Protein AF-A0A401GML5-F1 (afdb_monomer)

Radius of gyration: 20.88 Å; Cα contacts (8 Å, |Δi|>4): 111; chains: 1; bounding box: 59×37×50 Å

Sequence (170 aa):
MDYIFFSALANIAPKDVVVSYDIACQWHRNLWKQYHIYEDCPFKKDDQDFVFLIPKFYINAHQDSYQMSFSFHNTPHIGETDGEGVERPWSDSNLYSSSTKEMGPGLQCNFLDDAFADYNWQKICGMPALFLARIKAALPECNEQVFTFAELNNVITPEDYGEWTTTIEA

Nearest PDB structures (foldseek):
  4ijq-assembly1_A  TM=3.624E-01  e=8.465E+00  Homo sapiens

InterPro domains:
  IPR040521 Kyakuja-Dileera-Zisupton transposase [PF18758] (1-120)

Organism: NCBI:txid139825

Mean predicted aligned error: 5.53 Å

Foldseek 3Di:
DLLVVLVVPLPPDDQEEEAEDLVQVPCVVCSVVVCVVPPPRSHDDDNHDYQYAYFQVRLVVDDPVNVQRRDLVLAPPRDDDRSCVVVVCVVVVVVCVVVLPPPDPVRSVVVVVVVVVVVVVVCVVCVVVVVVVVVVVVVVVVVVVVVVVVVVVVPDDPVVVVVVCVVSVD

Secondary structure (DSSP, 8-state):
-HHHHHHHHSS---SEEEEE-TTHHHHHHHHHHHHTT-TT-SS---S-EEEEE--TTTGGGS-HHHHHHT-STTSTT--S--SGGGTTTHHHHHHHHHHHTTS-HHHHHHHHHHHHHHHHHHHHHHHHHHHHHHHHHHHHHHHHHHHHHHHHHHHS-HHHHHHHHHHHH-

pLDDT: mean 91.71, std 4.62, range [64.75, 97.94]

Solvent-accessible surface area (backbone atoms only — not comparable to full-atom values): 10000 Å² total; per-residue (Å²): 106,66,68,61,53,30,52,65,38,38,84,71,63,62,52,76,41,80,45,73,34,79,58,28,90,64,50,60,80,46,45,68,65,51,52,72,69,41,87,80,49,63,34,80,90,71,87,57,46,77,46,60,25,28,24,63,86,50,30,80,79,47,58,73,75,49,42,59,72,21,28,55,88,58,38,82,95,55,74,99,68,51,70,53,76,84,56,64,55,46,76,61,54,58,61,49,56,71,75,41,68,85,44,55,73,70,57,34,50,54,52,51,53,52,52,53,50,51,52,52,49,52,49,60,73,43,41,64,62,50,51,56,53,48,53,68,52,48,56,60,50,48,53,53,51,54,51,51,51,52,57,51,58,72,72,52,51,75,66,59,52,52,53,51,53,50,69,58,73,108

Structure (mmCIF, N/CA/C/O backbone):
data_AF-A0A401GML5-F1
#
_entry.id   AF-A0A401GML5-F1
#
loop_
_atom_site.group_PDB
_atom_site.id
_atom_site.type_symbol
_atom_site.label_atom_id
_atom_site.label_alt_id
_atom_site.label_comp_id
_atom_site.label_asym_id
_atom_site.label_entity_id
_atom_site.label_seq_id
_atom_site.pdbx_PDB_ins_code
_atom_site.Cartn_x
_atom_site.Cartn_y
_atom_site.Cartn_z
_atom_site.occupancy
_atom_site.B_iso_or_equiv
_atom_site.auth_seq_id
_atom_site.auth_comp_id
_atom_site.auth_asym_id
_atom_site.auth_atom_id
_atom_site.pdbx_PDB_model_num
ATOM 1 N N . MET A 1 1 ? 2.051 0.670 -15.794 1.00 87.31 1 MET A N 1
ATOM 2 C CA . MET A 1 1 ? 1.621 0.030 -14.534 1.00 87.31 1 MET A CA 1
ATOM 3 C C . MET A 1 1 ? 1.371 -1.453 -14.728 1.00 87.31 1 MET A C 1
ATOM 5 O O . MET A 1 1 ? 2.003 -2.235 -14.039 1.00 87.31 1 MET A O 1
ATOM 9 N N . ASP A 1 2 ? 0.554 -1.841 -15.705 1.00 92.00 2 ASP A N 1
ATOM 10 C CA . ASP A 1 2 ? 0.092 -3.219 -15.944 1.00 92.00 2 ASP A CA 1
ATOM 11 C C . ASP A 1 2 ? 1.245 -4.223 -16.034 1.00 92.00 2 ASP A C 1
ATOM 13 O O . ASP A 1 2 ? 1.277 -5.194 -15.290 1.00 92.00 2 ASP A O 1
ATOM 17 N N . TYR A 1 3 ? 2.252 -3.939 -16.867 1.00 90.19 3 TYR A N 1
ATOM 18 C CA . TYR A 1 3 ? 3.429 -4.800 -16.991 1.00 90.19 3 TYR A CA 1
ATOM 19 C C . TYR A 1 3 ? 4.184 -4.985 -15.667 1.00 90.19 3 TYR A C 1
ATOM 21 O O . TYR A 1 3 ? 4.578 -6.099 -15.341 1.00 90.19 3 TYR A O 1
ATOM 29 N N . ILE A 1 4 ? 4.372 -3.913 -14.886 1.00 90.56 4 ILE A N 1
ATOM 30 C CA . ILE A 1 4 ? 5.063 -3.975 -13.586 1.00 90.56 4 ILE A CA 1
ATOM 31 C C . ILE A 1 4 ? 4.226 -4.789 -12.595 1.00 90.56 4 ILE A C 1
ATOM 33 O O . ILE A 1 4 ? 4.761 -5.647 -11.901 1.00 90.56 4 ILE A O 1
ATOM 37 N N . PHE A 1 5 ? 2.912 -4.564 -12.577 1.00 92.19 5 PHE A N 1
ATOM 38 C CA . PHE A 1 5 ? 1.967 -5.305 -11.749 1.00 92.19 5 PHE A CA 1
ATOM 39 C C . PHE A 1 5 ? 1.983 -6.808 -12.064 1.00 92.19 5 PHE A C 1
ATOM 41 O O . PHE A 1 5 ? 2.177 -7.625 -11.167 1.00 92.19 5 PHE A O 1
ATOM 48 N N . PHE A 1 6 ? 1.874 -7.184 -13.339 1.00 92.81 6 PHE A N 1
ATOM 49 C CA . PHE A 1 6 ? 1.970 -8.583 -13.756 1.00 92.81 6 PHE A CA 1
ATOM 50 C C . PHE A 1 6 ? 3.361 -9.168 -13.490 1.00 92.81 6 PHE A C 1
ATOM 52 O O . PHE A 1 6 ? 3.473 -10.305 -13.048 1.00 92.81 6 PHE A O 1
ATOM 59 N N . SER A 1 7 ? 4.430 -8.394 -13.681 1.00 91.56 7 SER A N 1
ATOM 60 C CA . SER A 1 7 ? 5.790 -8.845 -13.352 1.00 91.56 7 SER A CA 1
ATOM 61 C C . SER A 1 7 ? 5.944 -9.154 -11.860 1.00 91.56 7 SER A C 1
ATOM 63 O O . SER A 1 7 ? 6.587 -10.138 -11.506 1.00 91.56 7 SER A O 1
ATOM 65 N N . ALA A 1 8 ? 5.322 -8.360 -10.983 1.00 90.62 8 ALA A N 1
ATOM 66 C CA . ALA A 1 8 ? 5.338 -8.601 -9.541 1.00 90.62 8 ALA A CA 1
ATOM 67 C C . ALA A 1 8 ? 4.587 -9.888 -9.152 1.00 90.62 8 ALA A C 1
ATOM 69 O O . ALA A 1 8 ? 5.027 -10.608 -8.258 1.00 90.62 8 ALA A O 1
ATOM 70 N N . LEU A 1 9 ? 3.495 -10.208 -9.852 1.00 91.69 9 LEU A N 1
ATOM 71 C CA . LEU A 1 9 ? 2.696 -11.417 -9.616 1.00 91.69 9 LEU A CA 1
ATOM 72 C C . LEU A 1 9 ? 3.260 -12.680 -10.281 1.00 91.69 9 LEU A C 1
ATOM 74 O O . LEU A 1 9 ? 2.822 -13.782 -9.965 1.00 91.69 9 LEU A O 1
ATOM 78 N N . ALA A 1 10 ? 4.221 -12.544 -11.195 1.00 90.06 10 ALA A N 1
ATOM 79 C CA . ALA A 1 10 ? 4.718 -13.644 -12.020 1.00 90.06 10 ALA A CA 1
ATOM 80 C C . ALA A 1 10 ? 5.376 -14.783 -11.226 1.00 90.06 10 ALA A C 1
ATOM 82 O O . ALA A 1 10 ? 5.302 -15.937 -11.636 1.00 90.06 10 ALA A O 1
ATOM 83 N N . ASN A 1 11 ? 6.031 -14.467 -10.105 1.00 80.38 11 ASN A N 1
ATOM 84 C CA . ASN A 1 11 ? 6.776 -15.464 -9.335 1.00 80.38 11 ASN A CA 1
ATOM 85 C C . ASN A 1 11 ? 5.887 -16.210 -8.334 1.00 80.38 11 ASN A C 1
ATOM 87 O O . ASN A 1 11 ? 5.884 -17.437 -8.306 1.00 80.38 11 ASN A O 1
ATOM 91 N N . ILE A 1 12 ? 5.167 -15.475 -7.482 1.00 79.69 12 ILE A N 1
ATOM 92 C CA . ILE A 1 12 ? 4.283 -16.033 -6.454 1.00 79.69 12 ILE A CA 1
ATOM 93 C C . ILE A 1 12 ? 3.080 -15.101 -6.328 1.00 79.69 12 ILE A C 1
ATOM 95 O O . ILE A 1 12 ? 3.182 -14.034 -5.724 1.00 79.69 12 ILE A O 1
ATOM 99 N N . ALA A 1 13 ? 1.944 -15.516 -6.884 1.00 85.00 13 ALA A N 1
ATOM 100 C CA . ALA A 1 13 ? 0.664 -14.865 -6.650 1.00 85.00 13 ALA A CA 1
ATOM 101 C C . ALA A 1 13 ? -0.147 -15.707 -5.650 1.00 85.00 13 ALA A C 1
ATOM 103 O O . ALA A 1 13 ? -0.459 -16.863 -5.957 1.00 85.00 13 ALA A O 1
ATOM 104 N N . PRO A 1 14 ? -0.469 -15.180 -4.454 1.00 89.75 14 PRO A N 1
ATOM 105 C CA . PRO A 1 14 ? -1.402 -15.846 -3.552 1.00 89.75 14 PRO A CA 1
ATOM 106 C C . PRO A 1 14 ? -2.794 -15.928 -4.193 1.00 89.75 14 PRO A C 1
ATOM 108 O O . PRO A 1 14 ? -3.071 -15.240 -5.174 1.00 89.75 14 PRO A O 1
ATOM 111 N N . LYS A 1 15 ? -3.666 -16.776 -3.632 1.00 91.81 15 LYS A N 1
ATOM 112 C CA . LYS A 1 15 ? -5.056 -16.888 -4.088 1.00 91.81 15 LYS A CA 1
ATOM 113 C C . LYS A 1 15 ? -5.782 -15.546 -3.970 1.00 91.81 15 LYS A C 1
ATOM 115 O O . LYS A 1 15 ? -6.297 -15.061 -4.965 1.00 91.81 15 LYS A O 1
ATOM 120 N N . ASP A 1 16 ? -5.734 -14.924 -2.798 1.00 92.56 16 ASP A N 1
ATOM 121 C CA . ASP A 1 16 ? -6.349 -13.619 -2.563 1.00 92.56 16 ASP A CA 1
ATOM 122 C C . ASP A 1 16 ? -5.321 -12.502 -2.778 1.00 92.56 16 ASP A C 1
ATOM 124 O O . ASP A 1 16 ? -4.293 -12.437 -2.094 1.00 92.56 16 ASP A O 1
ATOM 128 N N . VAL A 1 17 ? -5.588 -11.613 -3.735 1.00 93.44 17 VAL A N 1
ATOM 129 C CA . VAL A 1 17 ? -4.706 -10.501 -4.103 1.00 93.44 17 VAL A CA 1
ATOM 130 C C . VAL A 1 17 ? -5.436 -9.178 -3.923 1.00 93.44 17 VAL A C 1
ATOM 132 O O . VAL A 1 17 ? -6.349 -8.832 -4.671 1.00 93.44 17 VAL A O 1
ATOM 135 N N . VAL A 1 18 ? -4.974 -8.386 -2.960 1.00 94.31 18 VAL A N 1
ATOM 136 C CA . VAL A 1 18 ? -5.468 -7.025 -2.736 1.00 94.31 18 VAL A CA 1
ATOM 137 C C . VAL A 1 18 ? -4.542 -6.042 -3.432 1.00 94.31 18 VAL A C 1
ATOM 139 O O . VAL A 1 18 ? -3.332 -6.033 -3.200 1.00 94.31 18 VAL A O 1
ATOM 142 N N . VAL A 1 19 ? -5.112 -5.198 -4.283 1.00 94.50 19 VAL A N 1
ATOM 143 C CA . VAL A 1 19 ? -4.383 -4.216 -5.080 1.00 94.50 19 VAL A CA 1
ATOM 144 C C . VAL A 1 19 ? -4.846 -2.823 -4.696 1.00 94.50 19 VAL A C 1
ATOM 146 O O . VAL A 1 19 ? -5.986 -2.447 -4.958 1.00 94.50 19 VAL A O 1
ATOM 149 N N . SER A 1 20 ? -3.949 -2.035 -4.113 1.00 94.56 20 SER A N 1
ATOM 150 C CA . SER A 1 20 ? -4.190 -0.623 -3.832 1.00 94.56 20 SER A CA 1
ATOM 151 C C . SER A 1 20 ? -3.579 0.253 -4.917 1.00 94.56 20 SER A C 1
ATOM 153 O O . SER A 1 20 ? -2.376 0.156 -5.173 1.00 94.56 20 SER A O 1
ATOM 155 N N . TYR A 1 21 ? -4.380 1.113 -5.540 1.00 95.38 21 TYR A N 1
ATOM 156 C CA . TYR A 1 21 ? -3.888 2.087 -6.512 1.00 95.38 21 TYR A CA 1
ATOM 157 C C . TYR A 1 21 ? -4.817 3.300 -6.574 1.00 95.38 21 TYR A C 1
ATOM 159 O O . TYR A 1 21 ? -6.035 3.130 -6.553 1.00 95.38 21 TYR A O 1
ATOM 167 N N . ASP A 1 22 ? -4.272 4.508 -6.702 1.00 95.06 22 ASP A N 1
ATOM 168 C CA . ASP A 1 22 ? -5.052 5.754 -6.624 1.00 95.06 22 ASP A CA 1
ATOM 169 C C . ASP A 1 22 ? -6.189 5.764 -7.636 1.00 95.06 22 ASP A C 1
ATOM 171 O O . ASP A 1 22 ? -7.330 6.064 -7.323 1.00 95.06 22 ASP A O 1
ATOM 175 N N . ILE A 1 23 ? -5.905 5.325 -8.861 1.00 94.62 23 ILE A N 1
ATOM 176 C CA . ILE A 1 23 ? -6.902 5.239 -9.929 1.00 94.62 23 ILE A CA 1
ATOM 177 C C . ILE A 1 23 ? -7.433 3.820 -10.123 1.00 94.62 23 ILE A C 1
ATOM 179 O O . ILE A 1 23 ? -7.900 3.491 -11.219 1.00 94.62 23 ILE A O 1
ATOM 183 N N . ALA A 1 24 ? -7.401 2.977 -9.082 1.00 95.75 24 ALA A N 1
ATOM 184 C CA . ALA A 1 24 ? -7.878 1.597 -9.140 1.00 95.75 24 ALA A CA 1
ATOM 185 C C . ALA A 1 24 ? -9.266 1.512 -9.783 1.00 95.75 24 ALA A C 1
ATOM 187 O O . ALA A 1 24 ? -9.446 0.707 -10.694 1.00 95.75 24 ALA A O 1
ATOM 188 N N . CYS A 1 25 ? -10.204 2.402 -9.431 1.00 94.88 25 CYS A N 1
ATOM 189 C CA . CYS A 1 25 ? -11.578 2.418 -9.956 1.00 94.88 25 CYS A CA 1
ATOM 190 C C . CYS A 1 25 ? -11.687 2.593 -11.487 1.00 94.88 25 CYS A C 1
ATOM 192 O O . CYS A 1 25 ? -12.684 2.174 -12.085 1.00 94.88 25 CYS A O 1
ATOM 194 N N . GLN A 1 26 ? -10.678 3.195 -12.126 1.00 94.50 26 GLN A N 1
ATOM 195 C CA . GLN A 1 26 ? -10.587 3.355 -13.582 1.00 94.50 26 GLN A CA 1
ATOM 196 C C . GLN A 1 26 ? -9.724 2.255 -14.200 1.00 94.50 26 GLN A C 1
ATOM 198 O O . GLN A 1 26 ? -10.094 1.655 -15.209 1.00 94.50 26 GLN A O 1
ATOM 203 N N . TRP A 1 27 ? -8.581 1.988 -13.572 1.00 95.88 27 TRP A N 1
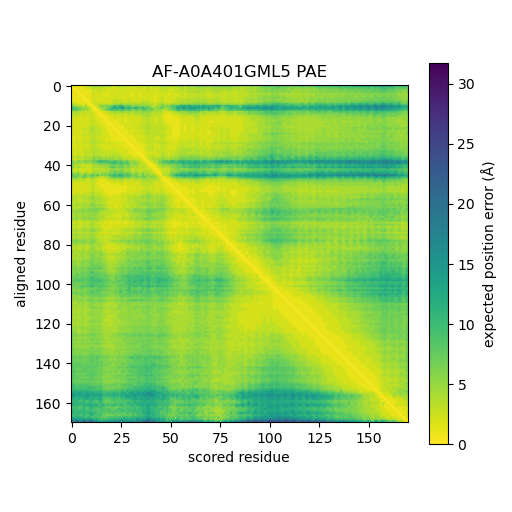ATOM 204 C CA . TRP A 1 27 ? -7.545 1.098 -14.070 1.00 95.88 27 TRP A CA 1
ATOM 205 C C . TRP A 1 27 ? -8.004 -0.365 -14.142 1.00 95.88 27 TRP A C 1
ATOM 207 O O . TRP A 1 27 ? -7.897 -0.987 -15.203 1.00 95.88 27 TRP A O 1
ATOM 217 N N . HIS A 1 28 ? -8.615 -0.894 -13.072 1.00 95.25 28 HIS A N 1
ATOM 218 C CA . HIS A 1 28 ? -9.013 -2.310 -1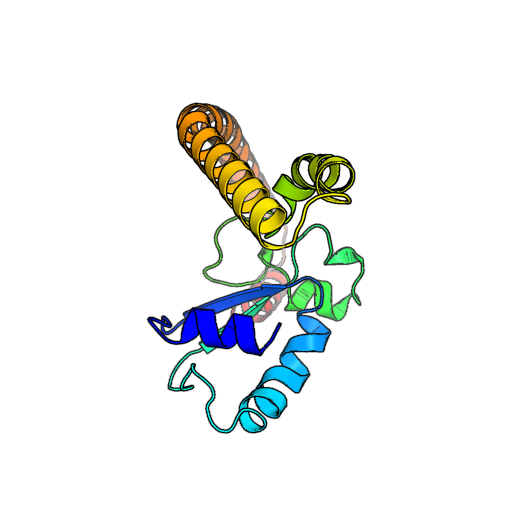3.007 1.00 95.25 28 HIS A CA 1
ATOM 219 C C . HIS A 1 28 ? -10.009 -2.705 -14.114 1.00 95.25 28 HIS A C 1
ATOM 221 O O . HIS A 1 28 ? -9.993 -3.839 -14.590 1.00 95.25 28 HIS A O 1
ATOM 227 N N . ARG A 1 29 ? -10.837 -1.758 -14.586 1.00 94.69 29 ARG A N 1
ATOM 228 C CA . ARG A 1 29 ? -11.864 -1.991 -15.620 1.00 94.69 29 ARG A CA 1
ATOM 229 C C . ARG A 1 29 ? -11.285 -2.473 -16.944 1.00 94.69 29 ARG A C 1
ATOM 231 O O . ARG A 1 29 ? -11.955 -3.182 -17.693 1.00 94.69 29 ARG A O 1
ATOM 238 N N . ASN A 1 30 ? -10.066 -2.042 -17.259 1.00 93.88 30 ASN A N 1
ATOM 239 C CA . ASN A 1 30 ? -9.387 -2.393 -18.502 1.00 93.88 30 ASN A CA 1
ATOM 240 C C . ASN A 1 30 ? -8.194 -3.328 -18.283 1.00 93.88 30 ASN A C 1
ATOM 242 O O . ASN A 1 30 ? -7.662 -3.829 -19.270 1.00 93.88 30 ASN A O 1
ATOM 246 N N . LEU A 1 31 ? -7.817 -3.619 -17.035 1.00 93.94 31 LEU A N 1
ATOM 247 C CA . LEU A 1 31 ? -6.652 -4.439 -16.699 1.00 93.94 31 LEU A CA 1
ATOM 248 C C . LEU A 1 31 ? -6.641 -5.785 -17.431 1.00 93.94 31 LEU A C 1
ATOM 250 O O . LEU A 1 31 ? -5.637 -6.160 -18.025 1.00 93.94 31 LEU A O 1
ATOM 254 N N . TRP A 1 32 ? -7.771 -6.493 -17.456 1.00 91.88 32 TRP A N 1
ATOM 255 C CA . TRP A 1 32 ? -7.854 -7.803 -18.111 1.00 91.88 32 TRP A CA 1
ATOM 256 C C . TRP A 1 32 ? -7.885 -7.717 -19.637 1.00 91.88 32 TRP A C 1
ATOM 258 O O . TRP A 1 32 ? -7.403 -8.617 -20.314 1.00 91.88 32 TRP A O 1
ATOM 268 N N . LYS A 1 33 ? -8.372 -6.609 -20.204 1.00 92.06 33 LYS A N 1
ATOM 269 C CA . LYS A 1 33 ? -8.223 -6.365 -21.647 1.00 92.06 33 LYS A CA 1
ATOM 270 C C . LYS A 1 33 ? -6.751 -6.150 -21.998 1.00 92.06 33 LYS A C 1
ATOM 272 O O . LYS A 1 33 ? -6.285 -6.688 -22.994 1.00 92.06 33 LYS A O 1
ATOM 277 N N . GLN A 1 34 ? -6.032 -5.408 -21.157 1.00 90.44 34 GLN A N 1
ATOM 278 C CA . GLN A 1 34 ? -4.598 -5.164 -21.312 1.00 90.44 34 GLN A CA 1
ATOM 279 C C . GLN A 1 34 ? -3.769 -6.429 -21.088 1.00 90.44 34 GLN A C 1
ATOM 281 O O . GLN A 1 34 ? -2.823 -6.673 -21.827 1.00 90.44 34 GLN A O 1
ATOM 286 N N . TYR A 1 35 ? -4.168 -7.288 -20.147 1.00 90.38 35 TYR A N 1
ATOM 287 C CA . TYR A 1 35 ? -3.554 -8.600 -19.930 1.00 90.38 35 TYR A CA 1
ATOM 288 C C . TYR A 1 35 ? -3.445 -9.411 -21.231 1.00 90.38 35 TYR A C 1
ATOM 290 O O . TYR A 1 35 ? -2.402 -9.995 -21.500 1.00 90.38 35 TYR A O 1
ATOM 298 N N . HIS A 1 36 ? -4.482 -9.387 -22.075 1.00 89.44 36 HIS A N 1
ATOM 299 C CA . HIS A 1 36 ? -4.496 -10.107 -23.352 1.00 89.44 36 HIS A CA 1
ATOM 300 C C . HIS A 1 36 ? -3.678 -9.448 -24.473 1.00 89.44 36 HIS A C 1
ATOM 302 O O . HIS A 1 36 ? -3.441 -10.089 -25.493 1.00 89.44 36 HIS A O 1
ATOM 308 N N . ILE A 1 37 ? -3.253 -8.192 -24.311 1.00 90.56 37 ILE A N 1
ATOM 309 C CA . ILE A 1 37 ? -2.365 -7.514 -25.268 1.00 90.56 37 ILE A CA 1
ATOM 310 C C . ILE A 1 37 ? -0.914 -7.980 -25.082 1.00 90.56 37 ILE A C 1
ATOM 312 O O . ILE A 1 37 ? -0.137 -7.990 -26.035 1.00 90.56 37 ILE A O 1
ATOM 316 N N . TYR A 1 38 ? -0.544 -8.399 -23.872 1.00 87.12 38 TYR A N 1
ATOM 317 C CA . TYR A 1 38 ? 0.782 -8.934 -23.585 1.00 87.12 38 TYR A CA 1
ATOM 318 C C . TYR A 1 38 ? 0.867 -10.406 -24.011 1.00 87.12 38 TYR A C 1
ATOM 320 O O . TYR A 1 38 ? 0.530 -11.297 -23.232 1.00 87.12 38 TYR A O 1
ATOM 328 N N . GLU A 1 39 ? 1.341 -10.659 -25.237 1.00 80.06 39 GLU A N 1
ATOM 329 C CA . GLU A 1 39 ? 1.550 -12.018 -25.777 1.00 80.06 39 GLU A CA 1
ATOM 330 C C . GLU A 1 39 ? 2.366 -12.896 -24.807 1.00 80.06 39 GLU A C 1
ATOM 332 O O . GLU A 1 39 ? 1.955 -14.007 -24.472 1.00 80.06 39 GLU A O 1
ATOM 337 N N . ASP A 1 40 ? 3.439 -12.331 -24.244 1.00 84.81 40 ASP A N 1
ATOM 338 C CA . ASP A 1 40 ? 4.287 -12.950 -23.221 1.00 84.81 40 ASP A CA 1
ATOM 339 C C . ASP A 1 40 ? 4.068 -12.320 -21.837 1.00 84.81 40 ASP A C 1
ATOM 341 O O . ASP A 1 40 ? 5.011 -11.906 -21.158 1.00 84.81 40 ASP A O 1
ATOM 345 N N . CYS A 1 41 ? 2.808 -12.216 -21.397 1.00 84.75 41 CYS A N 1
ATOM 346 C CA . CYS A 1 41 ? 2.521 -11.743 -20.042 1.00 84.75 41 CYS A CA 1
ATOM 347 C C . CYS A 1 41 ? 3.245 -12.631 -19.004 1.00 84.75 41 CYS A C 1
ATOM 349 O O . CYS A 1 41 ? 3.051 -13.860 -19.027 1.00 84.75 41 CYS A O 1
ATOM 351 N N . PRO A 1 42 ? 4.062 -12.039 -18.105 1.00 83.56 42 PRO A N 1
ATOM 352 C CA . PRO A 1 42 ? 4.854 -12.794 -17.137 1.00 83.56 42 PRO A CA 1
ATOM 353 C C . PRO A 1 42 ? 3.974 -13.426 -16.051 1.00 83.56 42 PRO A C 1
ATOM 355 O O . PRO A 1 42 ? 4.293 -14.497 -15.545 1.00 83.56 42 PRO A O 1
ATOM 358 N N . PHE A 1 43 ? 2.832 -12.811 -15.738 1.00 90.19 43 PHE A N 1
ATOM 359 C CA . PHE A 1 43 ? 1.805 -13.404 -14.890 1.00 90.19 43 PHE A CA 1
ATOM 360 C C . PHE A 1 43 ? 0.905 -14.325 -15.712 1.00 90.19 43 PHE A C 1
ATOM 362 O O . PHE A 1 43 ? 0.422 -13.935 -16.776 1.00 90.19 43 PHE A O 1
ATOM 369 N N . LYS A 1 44 ? 0.638 -15.526 -15.199 1.00 87.38 44 LYS A N 1
ATOM 370 C CA . LYS A 1 44 ? -0.417 -16.403 -15.710 1.00 87.38 44 LYS A CA 1
ATOM 371 C C . LYS A 1 44 ? -1.585 -16.347 -14.738 1.00 87.38 44 LYS A C 1
ATOM 373 O O . LYS A 1 44 ? -1.453 -16.752 -13.589 1.00 87.38 44 LYS A O 1
ATOM 378 N N . LYS A 1 45 ? -2.700 -15.774 -15.194 1.00 81.31 45 LYS A N 1
ATOM 379 C CA . LYS A 1 45 ? -3.931 -15.736 -14.408 1.00 81.31 45 LYS A CA 1
ATOM 380 C C . LYS A 1 45 ? -4.488 -17.153 -14.280 1.00 81.31 45 LYS A C 1
ATOM 382 O O . LYS A 1 45 ? -4.902 -17.724 -15.288 1.00 81.31 45 LYS A O 1
ATOM 387 N N . ASP A 1 46 ? -4.564 -17.630 -13.046 1.00 82.44 46 ASP A N 1
ATOM 388 C CA . ASP A 1 46 ? -5.216 -18.879 -12.667 1.00 82.44 46 ASP A CA 1
ATOM 389 C C . ASP A 1 46 ? -6.443 -18.558 -11.784 1.00 82.44 46 ASP A C 1
ATOM 391 O O . ASP A 1 46 ? -7.264 -17.707 -12.136 1.00 82.44 46 ASP A O 1
ATOM 395 N N . ASP A 1 47 ? -6.554 -19.212 -10.625 1.00 85.19 47 ASP A N 1
ATOM 396 C CA . ASP A 1 47 ? -7.642 -19.096 -9.645 1.00 85.19 47 ASP A CA 1
ATOM 397 C C . ASP A 1 47 ? -7.386 -17.986 -8.604 1.00 85.19 47 ASP A C 1
ATOM 399 O O . ASP A 1 47 ? -7.668 -18.162 -7.422 1.00 85.19 47 ASP A O 1
ATOM 403 N N . GLN A 1 48 ? -6.765 -16.869 -9.014 1.00 92.25 48 GLN A N 1
ATOM 404 C CA . GLN A 1 48 ? -6.572 -15.722 -8.119 1.00 92.25 48 GLN A CA 1
ATOM 405 C C . GLN A 1 48 ? -7.786 -14.790 -8.112 1.00 92.25 48 GLN A C 1
ATOM 407 O O . GLN A 1 48 ? -8.232 -14.311 -9.169 1.00 92.25 48 GLN A O 1
ATOM 412 N N . ASP A 1 49 ? -8.217 -14.464 -6.899 1.00 92.06 49 ASP A N 1
ATOM 413 C CA . ASP A 1 49 ? -9.273 -13.525 -6.560 1.00 92.06 49 ASP A CA 1
ATOM 414 C C . ASP A 1 49 ? -8.659 -12.146 -6.299 1.00 92.06 49 ASP A C 1
ATOM 416 O O . ASP A 1 49 ? -7.755 -11.983 -5.480 1.00 92.06 49 ASP A O 1
ATOM 420 N N . PHE A 1 50 ? -9.120 -11.137 -7.041 1.00 94.25 50 PHE A N 1
ATOM 421 C CA . PHE A 1 50 ? -8.564 -9.787 -6.980 1.00 94.25 50 PHE A CA 1
ATOM 422 C C . PHE A 1 50 ? -9.551 -8.816 -6.351 1.00 94.25 50 PHE A C 1
ATOM 424 O O . PHE A 1 50 ? -10.666 -8.655 -6.849 1.00 94.25 50 PHE A O 1
ATOM 431 N N . VAL A 1 51 ? -9.089 -8.090 -5.337 1.00 95.50 51 VAL A N 1
ATOM 432 C CA . VAL A 1 51 ? -9.797 -6.951 -4.751 1.00 95.50 51 VAL A CA 1
ATOM 433 C C . VAL A 1 51 ? -9.015 -5.683 -5.057 1.00 95.50 51 VAL A C 1
ATOM 435 O O . VAL A 1 51 ? -7.803 -5.629 -4.864 1.00 95.50 51 VAL A O 1
ATOM 438 N N . PHE A 1 52 ? -9.700 -4.654 -5.543 1.00 96.25 52 PHE A N 1
ATOM 439 C CA . PHE A 1 52 ? -9.086 -3.379 -5.897 1.00 96.25 52 PHE A CA 1
ATOM 440 C C . PHE A 1 52 ? -9.557 -2.300 -4.933 1.00 96.25 52 PHE A C 1
ATOM 442 O O . PHE A 1 52 ? -10.757 -2.106 -4.778 1.00 96.25 52 PHE A O 1
ATOM 449 N N . LEU A 1 53 ? -8.616 -1.580 -4.330 1.00 96.88 53 LEU A N 1
ATOM 450 C CA . LEU A 1 53 ? -8.869 -0.551 -3.324 1.00 96.88 53 LEU A CA 1
ATOM 451 C C . LEU A 1 53 ? -8.167 0.754 -3.700 1.00 96.88 53 LEU A C 1
ATOM 453 O O . LEU A 1 53 ? -7.195 0.758 -4.462 1.00 96.88 53 LEU A O 1
ATOM 457 N N . ILE A 1 54 ? -8.657 1.865 -3.154 1.00 96.94 54 ILE A N 1
ATOM 458 C CA . ILE A 1 54 ? -8.072 3.197 -3.343 1.00 96.94 54 ILE A CA 1
ATOM 459 C C . ILE A 1 54 ? -7.507 3.669 -1.999 1.00 96.94 54 ILE A C 1
ATOM 461 O O . ILE A 1 54 ? -8.245 3.627 -1.009 1.00 96.94 54 ILE A O 1
ATOM 465 N N . PRO A 1 55 ? -6.228 4.095 -1.930 1.00 95.94 55 PRO A N 1
ATOM 466 C CA . PRO A 1 55 ? -5.631 4.613 -0.700 1.00 95.94 55 PRO A CA 1
ATOM 467 C C . PRO A 1 55 ? -6.472 5.720 -0.046 1.00 95.94 55 PRO A C 1
ATOM 469 O O . PRO A 1 55 ? -7.164 6.492 -0.721 1.00 95.94 55 PRO A O 1
ATOM 472 N N . LYS A 1 56 ? -6.461 5.767 1.292 1.00 93.88 56 LYS A N 1
ATOM 473 C CA . LYS A 1 56 ? -7.397 6.589 2.084 1.00 93.88 56 LYS A CA 1
ATOM 474 C C . LYS A 1 56 ? -7.248 8.088 1.810 1.00 93.88 56 LYS A C 1
ATOM 476 O O . LYS A 1 56 ? -8.226 8.818 1.965 1.00 93.88 56 LYS A O 1
ATOM 481 N N . PHE A 1 57 ? -6.067 8.563 1.416 1.00 92.69 57 PHE A N 1
ATOM 482 C CA . PHE A 1 57 ? -5.865 9.967 1.064 1.00 92.69 57 PHE A CA 1
ATOM 483 C C . PHE A 1 57 ? -6.583 10.324 -0.241 1.00 92.69 57 PHE A C 1
ATOM 485 O O . PHE A 1 57 ? -7.204 11.385 -0.340 1.00 92.69 57 PHE A O 1
ATOM 492 N N . TYR A 1 58 ? -6.555 9.418 -1.221 1.00 94.56 58 TYR A N 1
ATOM 493 C CA . TYR A 1 58 ? -7.117 9.665 -2.548 1.00 94.56 58 TYR A CA 1
ATOM 494 C C . TYR A 1 58 ? -8.601 9.364 -2.654 1.00 94.56 58 TYR A C 1
ATOM 496 O O . TYR A 1 58 ? -9.272 10.004 -3.456 1.00 94.56 58 TYR A O 1
ATOM 504 N N . ILE A 1 59 ? -9.139 8.445 -1.849 1.00 94.62 59 ILE A N 1
ATOM 505 C CA . ILE A 1 59 ? -10.499 7.920 -2.032 1.00 94.62 59 ILE A CA 1
ATOM 506 C C . ILE A 1 59 ? -11.581 9.012 -2.110 1.00 94.62 59 ILE A C 1
ATOM 508 O O . ILE A 1 59 ? -12.468 8.934 -2.957 1.00 94.62 59 ILE A O 1
ATOM 512 N N . ASN A 1 60 ? -11.451 10.089 -1.329 1.00 93.56 60 ASN A N 1
ATOM 513 C CA . ASN A 1 60 ? -12.398 11.213 -1.310 1.00 93.56 60 ASN A CA 1
ATOM 514 C C . ASN A 1 60 ? -12.382 12.071 -2.590 1.00 93.56 60 ASN A C 1
ATOM 516 O O . ASN A 1 60 ? -13.296 12.861 -2.813 1.00 93.56 60 ASN A O 1
ATOM 520 N N . ALA A 1 61 ? -11.360 11.935 -3.439 1.00 95.00 61 ALA A N 1
ATOM 521 C CA . ALA A 1 61 ? -11.312 12.567 -4.757 1.00 95.00 61 ALA A CA 1
ATOM 522 C C . ALA A 1 61 ? -12.096 11.777 -5.826 1.00 95.00 61 ALA A C 1
ATOM 524 O O . ALA A 1 61 ? -12.234 12.239 -6.962 1.00 95.00 61 ALA A O 1
ATOM 525 N N . HIS A 1 62 ? -12.610 10.590 -5.485 1.00 95.56 62 HIS A N 1
ATOM 526 C CA . HIS A 1 62 ? -13.424 9.757 -6.368 1.00 95.56 62 HIS A CA 1
ATOM 527 C C . HIS A 1 62 ? -14.920 9.956 -6.104 1.00 95.56 62 HIS A C 1
ATOM 529 O O . HIS A 1 62 ? -15.331 10.489 -5.077 1.00 95.56 62 HIS A O 1
ATOM 535 N N . GLN A 1 63 ? -15.745 9.502 -7.054 1.00 92.06 63 GLN A N 1
ATOM 536 C CA . GLN A 1 63 ? -17.206 9.525 -6.926 1.00 92.06 63 GLN A CA 1
ATOM 537 C C . GLN A 1 63 ? -17.658 8.777 -5.665 1.00 92.06 63 GLN A C 1
ATOM 539 O O . GLN A 1 63 ? -17.084 7.739 -5.333 1.00 92.06 63 GLN A O 1
ATOM 544 N N . ASP A 1 64 ? -18.730 9.252 -5.033 1.00 91.56 64 ASP A N 1
ATOM 545 C CA . ASP A 1 64 ? -19.254 8.724 -3.764 1.00 91.56 64 ASP A CA 1
ATOM 546 C C . ASP A 1 64 ? -19.484 7.203 -3.787 1.00 91.56 64 ASP A C 1
ATOM 548 O O . ASP A 1 64 ? -19.176 6.493 -2.833 1.00 91.56 64 ASP A O 1
ATOM 552 N N . SER A 1 65 ? -19.941 6.659 -4.919 1.00 89.94 65 SER A N 1
ATOM 553 C CA . SER A 1 65 ? -20.132 5.213 -5.09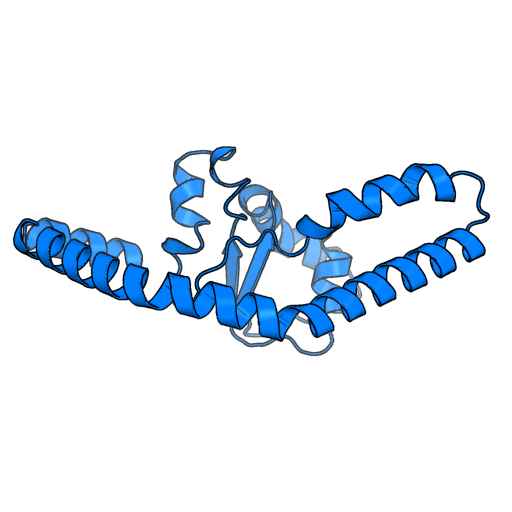2 1.00 89.94 65 SER A CA 1
ATOM 554 C C . SER A 1 65 ? -18.824 4.410 -5.021 1.00 89.94 65 SER A C 1
ATOM 556 O O . SER A 1 65 ? -18.811 3.281 -4.521 1.00 89.94 65 SER A O 1
ATOM 558 N N . TYR A 1 66 ? -17.705 4.981 -5.479 1.00 90.88 66 TYR A N 1
ATOM 559 C CA . TYR A 1 66 ? -16.386 4.353 -5.366 1.00 90.88 66 TYR A CA 1
ATOM 560 C C . TYR A 1 66 ? -15.799 4.489 -3.969 1.00 90.88 66 TYR A C 1
ATOM 562 O O . TYR A 1 66 ? -15.051 3.603 -3.566 1.00 90.88 66 TYR A O 1
ATOM 570 N N . GLN A 1 67 ? -16.160 5.534 -3.222 1.00 90.75 67 GLN A N 1
ATOM 571 C CA . GLN A 1 67 ? -15.695 5.682 -1.845 1.00 90.75 67 GLN A CA 1
ATOM 572 C C . GLN A 1 67 ? -16.136 4.507 -0.978 1.00 90.75 67 GLN A C 1
ATOM 574 O O . GLN A 1 67 ? -15.355 4.021 -0.172 1.00 90.75 67 GLN A O 1
ATOM 579 N N . MET A 1 68 ? -17.341 3.981 -1.200 1.00 88.12 68 MET A N 1
ATOM 580 C CA . MET A 1 68 ? -17.804 2.792 -0.485 1.00 88.12 68 MET A CA 1
ATOM 581 C C . MET A 1 68 ? -17.180 1.503 -1.025 1.00 88.12 68 MET A C 1
ATOM 583 O O . MET A 1 68 ? -16.722 0.680 -0.238 1.00 88.12 68 MET A O 1
ATOM 587 N N . SER A 1 69 ? -17.125 1.352 -2.353 1.00 90.38 69 SER A N 1
ATOM 588 C CA . SER A 1 69 ? -16.745 0.090 -3.013 1.00 90.38 69 SER A CA 1
ATOM 589 C C . SER A 1 69 ? -15.235 -0.189 -3.029 1.00 90.38 69 SER A C 1
ATOM 591 O O . SER A 1 69 ? -14.830 -1.331 -3.196 1.00 90.38 69 SER A O 1
ATOM 593 N N . PHE A 1 70 ? -14.397 0.846 -2.909 1.00 94.94 70 PHE A N 1
ATOM 594 C CA . PHE A 1 70 ? -12.929 0.742 -2.946 1.00 94.94 70 PHE A CA 1
ATOM 595 C C . PHE A 1 70 ? -12.289 1.057 -1.584 1.00 94.94 70 PHE A C 1
ATOM 597 O O . PHE A 1 70 ? -11.076 1.267 -1.500 1.00 94.94 70 PHE A O 1
ATOM 604 N N . SER A 1 71 ? -13.095 1.124 -0.520 1.00 93.56 71 SER A N 1
ATOM 605 C CA . SER A 1 71 ? -12.626 1.432 0.829 1.00 93.56 71 SER A CA 1
ATOM 606 C C . SER A 1 71 ? -11.990 0.220 1.492 1.00 93.56 71 SER A C 1
ATOM 608 O O . SER A 1 71 ? -12.605 -0.837 1.611 1.00 93.56 71 SER A O 1
ATOM 610 N N . PHE A 1 72 ? -10.793 0.420 2.044 1.00 93.94 72 PHE A N 1
ATOM 611 C CA . PHE A 1 72 ? -10.150 -0.547 2.934 1.00 93.94 72 PHE A CA 1
ATOM 612 C C . PHE A 1 72 ? -11.015 -0.890 4.151 1.00 93.94 72 PHE A C 1
ATOM 614 O O . PHE A 1 72 ? -10.991 -2.026 4.603 1.00 93.94 72 PHE A O 1
ATOM 621 N N . HIS A 1 73 ? -11.780 0.074 4.672 1.00 90.19 73 HIS A N 1
ATOM 622 C CA . HIS A 1 73 ? -12.568 -0.111 5.892 1.00 90.19 73 HIS A CA 1
ATOM 623 C C . HIS A 1 73 ? -13.786 -1.015 5.677 1.00 90.19 73 HIS A C 1
ATOM 625 O O . HIS A 1 73 ? -14.188 -1.734 6.583 1.00 90.19 73 HIS A O 1
ATOM 631 N N . ASN A 1 74 ? -14.345 -0.998 4.466 1.00 88.69 74 ASN A N 1
ATOM 632 C CA . ASN A 1 74 ? -15.535 -1.775 4.122 1.00 88.69 74 ASN A CA 1
ATOM 633 C C . ASN A 1 74 ? -15.186 -3.128 3.490 1.00 88.69 74 ASN A C 1
ATOM 635 O O . ASN A 1 74 ? -16.085 -3.856 3.087 1.00 88.69 74 ASN A O 1
ATOM 639 N N . THR A 1 75 ? -13.897 -3.447 3.348 1.00 91.25 75 THR A N 1
ATOM 640 C CA . THR A 1 75 ? -13.451 -4.663 2.669 1.00 91.25 75 THR A CA 1
ATOM 641 C C . THR A 1 75 ? -13.080 -5.727 3.701 1.00 91.25 75 THR A C 1
ATOM 643 O O . THR A 1 75 ? -12.156 -5.508 4.493 1.00 91.25 75 THR A O 1
ATOM 646 N N . PRO A 1 76 ? -13.745 -6.895 3.695 1.00 88.19 76 PRO A N 1
ATOM 647 C CA . PRO A 1 76 ? -13.411 -7.991 4.595 1.00 88.19 76 PRO A CA 1
ATOM 648 C C . PRO A 1 76 ? -11.952 -8.443 4.464 1.00 88.19 76 PRO A C 1
ATOM 650 O O . PRO A 1 76 ? -11.349 -8.385 3.395 1.00 88.19 76 PRO A O 1
ATOM 653 N N . HIS A 1 77 ? -11.392 -8.942 5.569 1.00 89.00 77 HIS A N 1
ATOM 654 C CA . HIS A 1 77 ? -10.038 -9.519 5.638 1.00 89.00 77 HIS A CA 1
ATOM 655 C C . HIS A 1 77 ? -8.882 -8.537 5.382 1.00 89.00 77 HIS A C 1
ATOM 657 O O . HIS A 1 77 ? -7.726 -8.951 5.273 1.00 89.00 77 HIS A O 1
ATOM 663 N N . ILE A 1 78 ? -9.167 -7.235 5.360 1.00 89.81 78 ILE A N 1
ATOM 664 C CA . ILE A 1 78 ? -8.166 -6.177 5.267 1.00 89.81 78 ILE A CA 1
ATOM 665 C C . ILE A 1 78 ? -7.777 -5.699 6.667 1.00 89.81 78 ILE A C 1
ATOM 667 O O . ILE A 1 78 ? -8.623 -5.393 7.502 1.00 89.81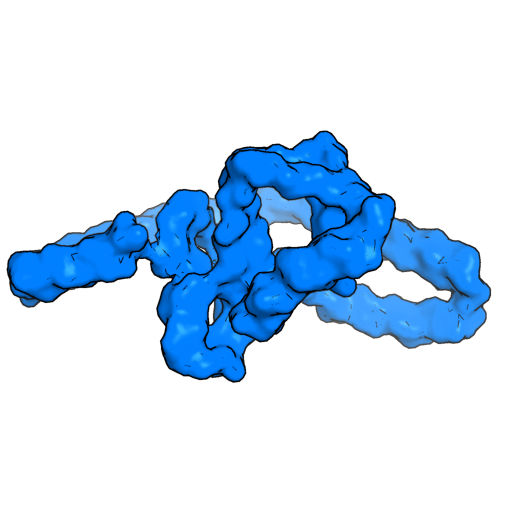 78 ILE A O 1
ATOM 671 N N . GLY A 1 79 ? -6.471 -5.645 6.937 1.00 88.06 79 GLY A N 1
ATOM 672 C CA . GLY A 1 79 ? -5.951 -5.032 8.159 1.00 88.06 79 GLY A CA 1
ATOM 673 C C . GLY A 1 79 ? -6.061 -3.506 8.126 1.00 88.06 79 GLY A C 1
ATOM 674 O O . GLY A 1 79 ? -6.118 -2.904 7.057 1.00 88.06 79 GLY A O 1
ATOM 675 N N . GLU A 1 80 ? -6.019 -2.863 9.293 1.00 86.81 80 GLU A N 1
ATOM 676 C CA . GLU A 1 80 ? -6.069 -1.400 9.377 1.00 86.81 80 GLU A CA 1
ATOM 677 C C . GLU A 1 80 ? -4.822 -0.770 8.730 1.00 86.81 80 GLU A C 1
ATOM 679 O O . GLU A 1 80 ? -3.701 -0.853 9.241 1.00 86.81 80 GLU A O 1
ATOM 684 N N . THR A 1 81 ? -5.023 -0.163 7.561 1.00 90.31 81 THR A N 1
ATOM 685 C CA . THR A 1 81 ? -3.992 0.495 6.755 1.00 90.31 81 THR A CA 1
ATOM 686 C C . THR A 1 81 ? -4.608 1.621 5.935 1.00 90.31 81 THR A C 1
ATOM 688 O O . THR A 1 81 ? -5.803 1.611 5.646 1.00 90.31 81 THR A O 1
ATOM 691 N N . ASP A 1 82 ? -3.795 2.597 5.546 1.00 92.44 82 ASP A N 1
ATOM 692 C CA . ASP A 1 82 ? -4.203 3.673 4.640 1.00 92.44 82 ASP A CA 1
ATOM 693 C C . ASP A 1 82 ? -3.782 3.453 3.186 1.00 92.44 82 ASP A C 1
ATOM 695 O O . ASP A 1 82 ? -4.258 4.168 2.313 1.00 92.44 82 ASP A O 1
ATOM 699 N N . GLY A 1 83 ? -2.921 2.471 2.909 1.00 93.12 83 GLY A N 1
ATOM 700 C CA . GLY A 1 83 ? -2.395 2.235 1.561 1.00 93.12 83 GLY A CA 1
ATOM 701 C C . GLY A 1 83 ? -1.337 3.250 1.098 1.00 93.12 83 GLY A C 1
ATOM 702 O O . GLY A 1 83 ? -0.721 3.036 0.062 1.00 93.12 83 GLY A O 1
ATOM 703 N N . GLU A 1 84 ? -1.017 4.279 1.889 1.00 92.31 84 GLU A N 1
ATOM 704 C CA . GLU A 1 84 ? -0.120 5.391 1.506 1.00 92.31 84 GLU A CA 1
ATOM 705 C C . GLU A 1 84 ? 1.371 5.055 1.692 1.00 92.31 84 GLU A C 1
ATOM 707 O O . GLU A 1 84 ? 2.258 5.908 1.652 1.00 92.31 84 GLU A O 1
ATOM 712 N N . GLY A 1 85 ? 1.690 3.806 2.042 1.00 88.44 85 GLY A N 1
ATOM 713 C CA . GLY A 1 85 ? 3.036 3.393 2.453 1.00 88.44 85 GLY A CA 1
ATOM 714 C C . GLY A 1 85 ? 4.100 3.625 1.383 1.00 88.44 85 GLY A C 1
ATOM 715 O O . GLY A 1 85 ? 5.237 3.947 1.724 1.00 88.44 85 GLY A O 1
ATOM 716 N N . VAL A 1 86 ? 3.717 3.463 0.116 1.00 86.50 86 VAL A N 1
ATOM 717 C CA . VAL A 1 86 ? 4.593 3.626 -1.051 1.00 86.50 86 VAL A CA 1
ATOM 718 C C . VAL A 1 86 ? 4.889 5.095 -1.369 1.00 86.50 86 VAL A C 1
ATOM 720 O O . VAL A 1 86 ? 5.928 5.385 -1.955 1.00 86.50 86 VAL A O 1
ATOM 723 N N . GLU A 1 87 ? 4.025 6.017 -0.937 1.00 89.88 87 GLU A N 1
ATOM 724 C CA . GLU A 1 87 ? 4.123 7.446 -1.261 1.00 89.88 87 GLU A CA 1
ATOM 725 C C . GLU A 1 87 ? 4.769 8.283 -0.164 1.00 89.88 87 GLU A C 1
ATOM 727 O O . GLU A 1 87 ? 5.357 9.326 -0.431 1.00 89.88 87 GLU A O 1
ATOM 732 N N . ARG A 1 88 ? 4.727 7.813 1.086 1.00 88.44 88 ARG A N 1
ATOM 733 C CA . ARG A 1 88 ? 5.423 8.464 2.209 1.00 88.44 88 ARG A CA 1
ATOM 734 C C . ARG A 1 88 ? 6.890 8.822 1.926 1.00 88.44 88 ARG A C 1
ATOM 736 O O . ARG A 1 88 ? 7.283 9.915 2.320 1.00 88.44 88 ARG A O 1
ATOM 743 N N . PRO A 1 89 ? 7.701 7.978 1.256 1.00 90.00 89 PRO A N 1
ATOM 744 C CA . PRO A 1 89 ? 9.087 8.318 0.942 1.00 90.00 89 PRO A CA 1
ATOM 745 C C . PRO A 1 89 ? 9.226 9.447 -0.087 1.00 90.00 89 PRO A C 1
ATOM 747 O O . PRO A 1 89 ? 10.328 9.959 -0.270 1.00 90.00 89 PRO A O 1
ATOM 750 N N . TRP A 1 90 ? 8.150 9.852 -0.776 1.00 90.44 90 TRP A N 1
ATOM 751 C CA . TRP A 1 90 ? 8.223 10.878 -1.816 1.00 90.44 90 TRP A CA 1
ATOM 752 C C . TRP A 1 90 ? 8.660 12.237 -1.281 1.00 90.44 90 TRP A C 1
ATOM 754 O O . TRP A 1 90 ? 9.329 12.976 -2.002 1.00 90.44 90 TRP A O 1
ATOM 764 N N . SER A 1 91 ? 8.350 12.567 -0.022 1.00 89.25 91 SER A N 1
ATOM 765 C CA . SER A 1 91 ? 8.859 13.796 0.601 1.00 89.25 91 SER A CA 1
ATOM 766 C C . SER A 1 91 ? 10.385 13.850 0.589 1.00 89.25 91 SER A C 1
ATOM 768 O O . SER A 1 91 ? 10.958 14.905 0.321 1.00 89.25 91 SER A O 1
ATOM 770 N N . ASP A 1 92 ? 11.028 12.706 0.817 1.00 87.69 92 ASP A N 1
ATOM 771 C CA . ASP A 1 92 ? 12.481 12.588 0.873 1.00 87.69 92 ASP A CA 1
ATOM 772 C C . ASP A 1 92 ? 13.056 12.433 -0.537 1.00 87.69 92 ASP A C 1
ATOM 774 O O . ASP A 1 92 ? 13.984 13.150 -0.921 1.00 87.69 92 ASP A O 1
ATOM 778 N N . SER A 1 93 ? 12.452 11.572 -1.364 1.00 89.88 93 SER A N 1
ATOM 779 C CA . SER A 1 93 ? 12.960 11.300 -2.710 1.00 89.88 93 SER A CA 1
ATOM 780 C C . SER A 1 93 ? 12.854 12.493 -3.655 1.00 89.88 93 SER A C 1
ATOM 782 O O . SER A 1 93 ? 13.677 12.643 -4.560 1.00 89.88 93 SER A O 1
ATOM 784 N N . ASN A 1 94 ? 11.886 13.386 -3.437 1.00 91.06 94 ASN A N 1
ATOM 785 C CA . ASN A 1 94 ? 11.770 14.624 -4.206 1.00 91.06 94 ASN A CA 1
ATOM 786 C C . ASN A 1 94 ? 13.012 15.518 -4.067 1.00 91.06 94 ASN A C 1
ATOM 788 O O . ASN A 1 94 ? 13.365 16.224 -5.015 1.00 91.06 94 ASN A O 1
ATOM 792 N N . LEU A 1 95 ? 13.726 15.454 -2.938 1.00 89.00 95 LEU A N 1
ATOM 793 C CA . LEU A 1 95 ? 14.962 16.216 -2.734 1.00 89.00 95 LEU A CA 1
ATOM 794 C C . LEU A 1 95 ? 16.079 15.739 -3.677 1.00 89.00 95 LEU A C 1
ATOM 796 O O . LEU A 1 95 ? 16.836 16.556 -4.213 1.00 89.00 95 LEU A O 1
ATOM 800 N N . TYR A 1 96 ? 16.119 14.436 -3.971 1.00 91.19 96 TYR A N 1
ATOM 801 C CA . TYR A 1 96 ? 17.097 13.820 -4.875 1.00 91.19 96 TYR A CA 1
ATOM 802 C C . TYR A 1 96 ? 16.896 14.227 -6.336 1.00 91.19 96 TYR A C 1
ATOM 804 O O . TYR A 1 96 ? 17.836 14.165 -7.133 1.00 91.19 96 TYR A O 1
ATOM 812 N N . SER A 1 97 ? 15.692 14.682 -6.697 1.00 89.44 97 SER A N 1
ATOM 813 C CA . SER A 1 97 ? 15.376 15.107 -8.063 1.00 89.44 97 SER A CA 1
ATOM 814 C C . SER A 1 97 ? 16.333 16.189 -8.554 1.00 89.44 97 SER A C 1
ATOM 816 O O . SER A 1 97 ? 16.773 16.138 -9.695 1.00 89.44 97 SER A O 1
ATOM 818 N N . SER A 1 98 ? 16.692 17.156 -7.702 1.00 89.31 98 SER A N 1
ATOM 819 C CA . SER A 1 98 ? 17.595 18.243 -8.096 1.00 89.31 98 SER A CA 1
ATOM 820 C C . SER A 1 98 ? 19.047 17.781 -8.249 1.00 89.31 98 SER A C 1
ATOM 822 O O . SER A 1 98 ? 19.709 18.177 -9.205 1.00 89.31 98 SER A O 1
ATOM 824 N N . SER A 1 99 ? 19.515 16.900 -7.362 1.00 89.12 99 SER A N 1
ATOM 825 C CA . SER A 1 99 ? 20.877 16.354 -7.376 1.00 89.12 99 SER A CA 1
ATOM 826 C C . SER A 1 99 ? 21.135 15.397 -8.539 1.00 89.12 99 SER A C 1
ATOM 828 O O . SER A 1 99 ? 22.264 15.304 -9.010 1.00 89.12 99 SER A O 1
ATOM 830 N N . THR A 1 100 ? 20.101 14.706 -9.023 1.00 94.06 100 THR A N 1
ATOM 831 C CA . THR A 1 100 ? 20.233 13.694 -10.083 1.00 94.06 100 THR A CA 1
ATOM 832 C C . THR A 1 100 ? 20.126 14.248 -11.506 1.00 94.06 100 THR A C 1
ATOM 834 O O . THR A 1 100 ? 20.406 13.513 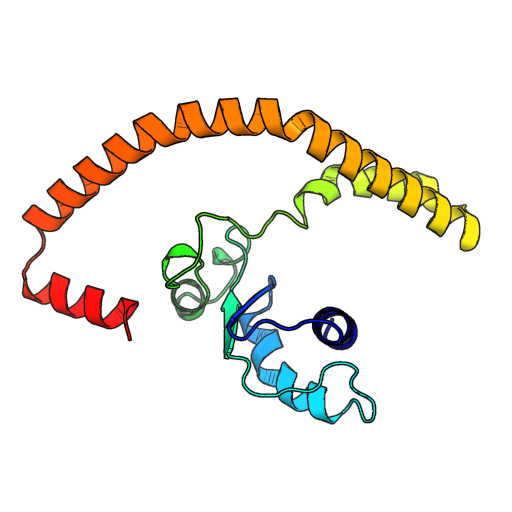-12.448 1.00 94.06 100 THR A O 1
ATOM 837 N N . LYS A 1 101 ? 19.784 15.534 -11.695 1.00 93.62 101 LYS A N 1
ATOM 838 C CA . LYS A 1 101 ? 19.546 16.128 -13.033 1.00 93.62 101 LYS A CA 1
ATOM 839 C C . LYS A 1 101 ? 20.743 16.053 -13.974 1.00 93.62 101 LYS A C 1
ATOM 841 O O . LYS A 1 101 ? 20.569 15.791 -15.156 1.00 93.62 101 LYS A O 1
ATOM 846 N N . GLU A 1 102 ? 21.936 16.295 -13.440 1.00 95.19 102 GLU A N 1
ATOM 847 C CA . GLU A 1 102 ? 23.183 16.349 -14.216 1.00 95.19 102 GLU A CA 1
ATOM 848 C C . GLU A 1 102 ? 23.933 15.006 -14.211 1.00 95.19 102 GLU A C 1
ATOM 850 O O . GLU A 1 102 ? 25.019 14.884 -14.781 1.00 95.19 102 GLU A O 1
ATOM 855 N N . MET A 1 103 ? 23.392 13.987 -13.535 1.00 96.38 103 MET A N 1
ATOM 856 C CA . MET A 1 103 ? 24.018 12.671 -13.466 1.00 96.38 103 MET A CA 1
ATOM 857 C C . MET A 1 103 ? 23.795 11.904 -14.772 1.00 96.38 103 MET A C 1
ATOM 859 O O . MET A 1 103 ? 22.710 11.910 -15.347 1.00 96.38 103 MET A O 1
ATOM 863 N N . GLY A 1 104 ? 24.822 11.181 -15.227 1.00 97.00 104 GLY A N 1
ATOM 864 C CA . GLY A 1 104 ? 24.649 10.209 -16.307 1.00 97.00 104 GLY A CA 1
ATOM 865 C C . GLY A 1 104 ? 23.733 9.050 -15.870 1.00 97.00 104 GLY A C 1
ATOM 866 O O . GLY A 1 104 ? 23.698 8.742 -14.678 1.00 97.00 104 GLY A O 1
ATOM 867 N N . PRO A 1 105 ? 23.060 8.343 -16.799 1.00 94.69 105 PRO A N 1
ATOM 868 C CA . PRO A 1 105 ? 22.031 7.350 -16.462 1.00 94.69 105 PRO A CA 1
ATOM 869 C C . PRO A 1 105 ? 22.480 6.273 -15.463 1.00 94.69 105 PRO A C 1
ATOM 871 O O . PRO A 1 105 ? 21.759 5.956 -14.527 1.00 94.69 105 PRO A O 1
ATOM 874 N N . GLY A 1 106 ? 23.700 5.743 -15.613 1.00 96.69 106 GLY A N 1
ATOM 875 C CA . GLY A 1 106 ? 24.225 4.729 -14.690 1.00 96.69 106 GLY A CA 1
ATOM 876 C C . GLY A 1 106 ? 24.505 5.270 -13.285 1.00 96.69 106 GLY A C 1
ATOM 877 O O . GLY A 1 106 ? 24.213 4.602 -12.300 1.00 96.69 106 GLY A O 1
ATOM 878 N N . LEU A 1 107 ? 25.029 6.497 -13.183 1.00 95.31 107 LEU A N 1
ATOM 879 C CA . LEU A 1 107 ? 25.270 7.145 -11.889 1.00 95.31 107 LEU A CA 1
ATOM 880 C C . LEU A 1 107 ? 23.957 7.514 -11.204 1.00 95.31 107 LEU A C 1
ATOM 882 O O . LEU A 1 107 ? 23.842 7.349 -9.995 1.00 95.31 107 LEU A O 1
ATOM 886 N N . GLN A 1 108 ? 22.972 7.968 -11.979 1.00 95.19 108 GLN A N 1
ATOM 887 C CA . GLN A 1 108 ? 21.638 8.260 -11.475 1.00 95.19 108 GLN A CA 1
ATOM 888 C C . GLN A 1 108 ? 20.979 7.009 -10.882 1.00 95.19 108 GLN A C 1
ATOM 890 O O . GLN A 1 108 ? 20.481 7.082 -9.762 1.00 95.19 108 GLN A O 1
ATOM 895 N N . CYS A 1 109 ? 21.000 5.874 -11.592 1.00 95.25 109 CYS A N 1
ATOM 896 C CA . CYS A 1 109 ? 20.443 4.621 -11.075 1.00 95.25 109 CYS A CA 1
ATOM 897 C C . CYS A 1 109 ? 21.136 4.185 -9.781 1.00 95.25 109 CYS A C 1
ATOM 899 O O . CYS A 1 109 ? 20.458 3.992 -8.780 1.00 95.25 109 CYS A O 1
ATOM 901 N N . ASN A 1 110 ? 22.473 4.122 -9.771 1.00 96.69 110 ASN A N 1
ATOM 902 C CA . ASN A 1 110 ? 23.222 3.709 -8.580 1.00 96.69 110 ASN A CA 1
ATOM 903 C C . ASN A 1 110 ? 22.940 4.625 -7.378 1.00 96.69 110 ASN A C 1
ATOM 905 O O . ASN A 1 110 ? 22.744 4.146 -6.269 1.00 96.69 110 ASN A O 1
ATOM 909 N N . PHE A 1 111 ? 22.882 5.942 -7.602 1.00 95.56 111 PHE A N 1
ATOM 910 C CA . PHE A 1 111 ? 22.575 6.900 -6.543 1.00 95.56 111 PHE A CA 1
ATOM 911 C C . PHE A 1 111 ? 21.170 6.692 -5.961 1.00 95.56 111 PHE A C 1
ATOM 913 O O . PHE A 1 111 ? 20.996 6.734 -4.744 1.00 95.56 111 PHE A O 1
ATOM 920 N N . LEU A 1 112 ? 20.163 6.487 -6.817 1.00 94.69 112 LEU A N 1
ATOM 921 C CA . LEU A 1 112 ? 18.790 6.251 -6.370 1.00 94.69 112 LEU A CA 1
ATOM 922 C C . LEU A 1 112 ? 18.660 4.914 -5.632 1.00 94.69 112 LEU A C 1
ATOM 924 O O . LEU A 1 112 ? 18.009 4.874 -4.590 1.00 94.69 112 LEU A O 1
ATOM 928 N N . ASP A 1 113 ? 19.311 3.857 -6.120 1.00 95.75 113 ASP A N 1
ATOM 929 C CA . ASP A 1 113 ? 19.331 2.551 -5.456 1.00 95.75 113 ASP A CA 1
ATOM 930 C C . ASP A 1 113 ? 19.944 2.649 -4.051 1.00 95.75 113 ASP A C 1
ATOM 932 O O . ASP A 1 113 ? 19.345 2.164 -3.088 1.00 95.75 113 ASP A O 1
ATOM 936 N N . ASP A 1 114 ? 21.078 3.344 -3.906 1.00 95.62 114 ASP A N 1
ATOM 937 C CA . ASP A 1 114 ? 21.721 3.577 -2.607 1.00 95.62 114 ASP A CA 1
ATOM 938 C C . ASP A 1 114 ? 20.817 4.392 -1.664 1.00 95.62 114 ASP A C 1
ATOM 940 O O . ASP A 1 114 ? 20.662 4.048 -0.489 1.00 95.62 114 ASP A O 1
ATOM 944 N N . ALA A 1 115 ? 20.170 5.446 -2.172 1.00 94.00 115 ALA A N 1
ATOM 945 C CA . ALA A 1 115 ? 19.270 6.281 -1.379 1.00 94.00 115 ALA A CA 1
ATOM 946 C C . ALA A 1 115 ? 18.031 5.507 -0.892 1.00 94.00 115 ALA A C 1
ATOM 948 O O . ALA A 1 115 ? 17.637 5.617 0.272 1.00 94.00 115 ALA A O 1
ATOM 949 N N . PHE A 1 116 ? 17.422 4.686 -1.752 1.00 93.69 116 PHE A N 1
ATOM 950 C CA . PHE A 1 116 ? 16.280 3.854 -1.367 1.00 93.69 116 PHE A CA 1
ATOM 951 C C . PHE A 1 116 ? 16.685 2.702 -0.438 1.00 93.69 116 PHE A C 1
ATOM 953 O O . PHE A 1 116 ? 15.911 2.332 0.451 1.00 93.69 116 PHE A O 1
ATOM 960 N N . ALA A 1 117 ? 17.893 2.154 -0.589 1.00 95.62 117 ALA A N 1
ATOM 961 C CA . ALA A 1 117 ? 18.439 1.168 0.339 1.00 95.62 117 ALA A CA 1
ATOM 962 C C . ALA A 1 117 ? 18.647 1.763 1.742 1.00 95.62 117 ALA A C 1
ATOM 964 O O . ALA A 1 117 ? 18.238 1.138 2.727 1.00 95.62 117 ALA A O 1
ATOM 965 N N . ASP A 1 118 ? 19.198 2.978 1.842 1.00 94.69 118 ASP A N 1
ATOM 966 C CA . ASP A 1 118 ? 19.331 3.693 3.117 1.00 94.69 118 ASP A CA 1
ATOM 967 C C . ASP A 1 118 ? 17.961 3.980 3.749 1.00 94.69 118 ASP A C 1
ATOM 969 O O . ASP A 1 118 ? 17.749 3.681 4.925 1.00 94.69 118 ASP A O 1
ATOM 973 N N . TYR A 1 119 ? 16.980 4.438 2.963 1.00 93.00 119 TYR A N 1
ATOM 974 C CA . TYR A 1 119 ? 15.612 4.636 3.455 1.00 93.00 119 TYR A CA 1
ATOM 975 C C . TYR A 1 119 ? 15.017 3.345 4.043 1.00 93.00 119 TYR A C 1
ATOM 977 O O . TYR A 1 119 ? 14.444 3.345 5.138 1.00 93.00 119 TYR A O 1
ATOM 985 N N . ASN A 1 120 ? 15.178 2.217 3.344 1.00 93.44 120 ASN A N 1
ATOM 986 C CA . ASN A 1 120 ? 14.716 0.914 3.823 1.00 93.44 120 ASN A CA 1
ATOM 987 C C . ASN A 1 120 ? 15.415 0.505 5.126 1.00 93.44 120 ASN A C 1
ATOM 989 O O . ASN A 1 120 ? 14.756 0.014 6.048 1.00 93.44 120 ASN A O 1
ATOM 993 N N . TRP A 1 121 ? 16.724 0.740 5.229 1.00 96.25 121 TRP A N 1
ATOM 994 C CA . TRP A 1 121 ? 17.489 0.490 6.448 1.00 96.25 121 TRP A CA 1
ATOM 995 C C . TRP A 1 121 ? 16.982 1.334 7.622 1.00 96.25 121 TRP A C 1
ATOM 997 O O . TRP A 1 121 ? 16.635 0.786 8.671 1.00 96.25 121 TRP A O 1
ATOM 1007 N N . GLN A 1 122 ? 16.841 2.648 7.432 1.00 94.75 122 GLN A N 1
ATOM 1008 C CA . GLN A 1 122 ? 16.315 3.557 8.452 1.00 94.75 122 GLN A CA 1
ATOM 1009 C C . GLN A 1 122 ? 14.908 3.152 8.902 1.00 94.75 122 GLN A C 1
ATOM 1011 O O . GLN A 1 122 ? 14.623 3.132 10.103 1.00 94.75 122 GLN A O 1
ATOM 1016 N N . LYS A 1 123 ? 14.041 2.760 7.960 1.00 92.44 123 LYS A N 1
ATOM 1017 C CA . LYS A 1 123 ? 12.695 2.258 8.257 1.00 92.44 123 LYS A CA 1
ATOM 1018 C C . LYS A 1 123 ? 12.753 1.033 9.166 1.00 92.44 123 LYS A C 1
ATOM 1020 O O . LYS A 1 123 ? 12.072 1.022 10.189 1.00 92.44 123 LYS A O 1
ATOM 1025 N N . ILE A 1 124 ? 13.567 0.031 8.828 1.00 96.31 124 ILE A N 1
ATOM 1026 C CA . ILE A 1 124 ? 13.727 -1.194 9.632 1.00 96.31 124 ILE A CA 1
ATOM 1027 C C . ILE A 1 124 ? 14.256 -0.854 11.030 1.00 96.31 124 ILE A C 1
ATOM 1029 O O . ILE A 1 124 ? 13.691 -1.309 12.025 1.00 96.31 124 ILE A O 1
ATOM 1033 N N . CYS A 1 125 ? 15.287 -0.012 11.127 1.00 97.75 125 CYS A N 1
ATOM 1034 C CA . CYS A 1 125 ? 15.837 0.419 12.413 1.00 97.75 125 CYS A CA 1
ATOM 1035 C C . CYS A 1 125 ? 14.832 1.222 13.255 1.00 97.75 125 CYS A C 1
ATOM 1037 O O . CYS A 1 125 ? 14.857 1.137 14.483 1.00 97.75 125 CYS A O 1
ATOM 1039 N N . GLY A 1 126 ? 13.937 1.977 12.615 1.00 96.44 126 GLY A N 1
ATOM 1040 C CA . GLY A 1 126 ? 12.892 2.765 13.271 1.00 96.44 126 GLY A CA 1
ATOM 1041 C C . GLY A 1 126 ? 11.649 1.967 13.681 1.00 96.44 126 GLY A C 1
ATOM 1042 O O . GLY A 1 126 ? 10.913 2.409 14.568 1.00 96.44 126 GLY A O 1
ATOM 1043 N N . MET A 1 127 ? 11.411 0.787 13.091 1.00 95.88 127 MET A N 1
ATOM 1044 C CA . MET A 1 127 ? 10.217 -0.030 13.357 1.00 95.88 127 MET A CA 1
ATOM 1045 C C . MET A 1 127 ? 9.979 -0.323 14.846 1.00 95.88 127 MET A C 1
ATOM 1047 O O . MET A 1 127 ? 8.844 -0.140 15.282 1.00 95.88 127 MET A O 1
ATOM 1051 N N . PRO A 1 128 ? 10.975 -0.718 15.667 1.00 97.81 128 PRO A N 1
ATOM 1052 C CA . PRO A 1 128 ? 10.728 -1.022 17.077 1.00 97.81 128 PRO A CA 1
ATOM 1053 C C . PRO A 1 128 ? 10.161 0.170 17.858 1.00 97.81 128 PRO A C 1
ATOM 1055 O O . PRO A 1 128 ? 9.193 0.024 18.606 1.00 97.81 128 PRO A O 1
ATOM 1058 N N . ALA A 1 129 ? 10.728 1.363 17.652 1.00 97.94 129 ALA A N 1
ATOM 1059 C CA . ALA A 1 129 ? 10.257 2.585 18.298 1.00 97.94 129 ALA A CA 1
ATOM 1060 C C . ALA A 1 129 ? 8.862 2.981 17.791 1.00 97.94 129 ALA A C 1
ATOM 1062 O O . ALA A 1 129 ? 7.983 3.312 18.591 1.00 97.94 129 ALA A O 1
ATOM 1063 N N . LEU A 1 130 ? 8.640 2.884 16.476 1.00 94.75 130 LEU A N 1
ATOM 1064 C CA . LEU A 1 130 ? 7.350 3.165 15.852 1.00 94.75 130 LEU A CA 1
ATOM 1065 C C . LEU A 1 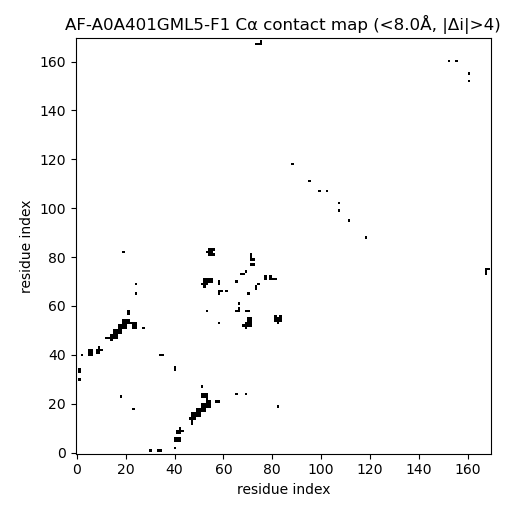130 ? 6.251 2.225 16.363 1.00 94.75 130 LEU A C 1
ATOM 1067 O O . LEU A 1 130 ? 5.175 2.688 16.734 1.00 94.75 130 LEU A O 1
ATOM 1071 N N . PHE A 1 131 ? 6.507 0.917 16.414 1.00 95.56 131 PHE A N 1
ATOM 1072 C CA . PHE A 1 131 ? 5.540 -0.072 16.891 1.00 95.56 131 PHE A CA 1
ATOM 1073 C C . PHE A 1 131 ? 5.228 0.103 18.373 1.00 95.56 131 PHE A C 1
ATOM 1075 O O . PHE A 1 131 ? 4.062 0.024 18.749 1.00 95.56 131 PHE A O 1
ATOM 1082 N N . LEU A 1 132 ? 6.225 0.424 19.204 1.00 97.44 132 LEU A N 1
ATOM 1083 C CA . LEU A 1 132 ? 5.986 0.737 20.613 1.00 97.44 132 LEU A CA 1
ATOM 1084 C C . LEU A 1 132 ? 5.109 1.987 20.786 1.00 97.44 132 LEU A C 1
ATOM 1086 O O . LEU A 1 132 ? 4.241 2.012 21.658 1.00 97.44 132 LEU A O 1
ATOM 1090 N N . ALA A 1 133 ? 5.326 3.027 19.980 1.00 97.00 133 ALA A N 1
ATOM 1091 C CA . ALA A 1 133 ? 4.483 4.218 20.010 1.00 97.00 133 ALA A CA 1
ATOM 1092 C C . ALA A 1 133 ? 3.050 3.895 19.557 1.00 97.00 133 ALA A C 1
ATOM 1094 O O . ALA A 1 133 ? 2.092 4.256 20.239 1.00 97.00 133 ALA A O 1
ATOM 1095 N N . ARG A 1 134 ? 2.905 3.151 18.455 1.00 94.38 134 ARG A N 1
ATOM 1096 C CA . ARG A 1 134 ? 1.600 2.777 17.895 1.00 94.38 134 ARG A CA 1
ATOM 1097 C C . ARG A 1 134 ? 0.803 1.858 18.809 1.00 94.38 134 ARG A C 1
ATOM 1099 O O . ARG A 1 134 ? -0.375 2.111 18.999 1.00 94.38 134 ARG A O 1
ATOM 1106 N N . ILE A 1 135 ? 1.414 0.844 19.426 1.00 95.44 135 ILE A N 1
ATOM 1107 C CA . ILE A 1 135 ? 0.679 -0.063 20.325 1.00 95.44 135 ILE A CA 1
ATOM 1108 C C . ILE A 1 135 ? 0.178 0.662 21.581 1.00 95.44 135 ILE A C 1
ATOM 1110 O O . ILE A 1 135 ? -0.909 0.371 22.072 1.00 95.44 135 ILE A O 1
ATOM 1114 N N . LYS A 1 136 ? 0.932 1.652 22.076 1.00 97.06 136 LYS A N 1
ATOM 1115 C CA . LYS A 1 136 ? 0.504 2.490 23.204 1.00 97.06 136 LYS A CA 1
ATOM 1116 C C . LYS A 1 136 ? -0.702 3.370 22.870 1.00 97.06 136 LYS A C 1
ATOM 1118 O O . LYS A 1 136 ? -1.469 3.651 23.781 1.00 97.06 136 LYS A O 1
ATOM 1123 N N . ALA A 1 137 ? -0.855 3.789 21.613 1.00 95.12 137 ALA A N 1
ATOM 1124 C CA . ALA A 1 137 ? -2.030 4.524 21.138 1.00 95.12 137 ALA A CA 1
ATOM 1125 C C . ALA A 1 137 ? -3.202 3.584 20.805 1.00 95.12 137 ALA A C 1
ATOM 1127 O O . ALA A 1 137 ? -4.326 3.817 21.229 1.00 95.12 137 ALA A O 1
ATOM 1128 N N . ALA A 1 138 ? -2.923 2.461 20.142 1.00 93.38 138 ALA A N 1
ATOM 1129 C CA . ALA A 1 138 ? -3.945 1.521 19.695 1.00 93.38 138 ALA A CA 1
ATOM 1130 C C . ALA A 1 138 ? -4.690 0.836 20.854 1.00 93.38 138 ALA A C 1
ATOM 1132 O O . ALA A 1 138 ? -5.869 0.537 20.725 1.00 93.38 138 ALA A O 1
ATOM 1133 N N . LEU A 1 139 ? -4.032 0.571 21.990 1.00 95.12 139 LEU A N 1
ATOM 1134 C CA . LEU A 1 139 ? -4.679 -0.067 23.146 1.00 95.12 139 LEU A CA 1
ATOM 1135 C C . LEU A 1 139 ? -5.831 0.761 23.755 1.00 95.12 139 LEU A C 1
ATOM 1137 O O . LEU A 1 139 ? -6.917 0.204 23.915 1.00 95.12 139 LEU A O 1
ATOM 1141 N N . PRO A 1 140 ? -5.648 2.047 24.119 1.00 96.38 140 PRO A N 1
ATOM 1142 C CA . PRO A 1 140 ? -6.758 2.868 24.595 1.00 96.38 140 PRO A CA 1
ATOM 1143 C C . PRO A 1 140 ? -7.806 3.116 23.503 1.00 96.38 140 PRO A C 1
ATOM 1145 O O . PRO A 1 140 ? -8.992 2.985 23.794 1.00 96.38 140 PRO A O 1
ATOM 1148 N N . GLU A 1 141 ? -7.391 3.376 22.257 1.00 94.94 141 GLU A N 1
ATOM 1149 C CA . GLU A 1 141 ? -8.320 3.573 21.132 1.00 94.94 141 GLU A CA 1
ATOM 1150 C C . GLU A 1 141 ? -9.192 2.336 20.883 1.00 94.94 141 GLU A C 1
ATOM 1152 O O . GLU A 1 141 ? -10.389 2.464 20.650 1.00 94.94 141 GLU A O 1
ATOM 1157 N N . CYS A 1 142 ? -8.629 1.131 21.006 1.00 93.75 142 CYS A N 1
ATOM 1158 C CA . CYS A 1 142 ? -9.381 -0.118 20.903 1.00 93.75 142 CYS A CA 1
ATOM 1159 C C . CYS A 1 142 ? -10.504 -0.182 21.947 1.00 93.75 142 CYS A C 1
ATOM 1161 O O . CYS A 1 142 ? -11.640 -0.505 21.607 1.00 93.75 142 CYS A O 1
ATOM 1163 N N . ASN A 1 143 ? -10.225 0.185 23.203 1.00 95.31 143 ASN A N 1
ATOM 1164 C CA . ASN A 1 143 ? -11.259 0.214 24.239 1.00 95.31 143 ASN A CA 1
ATOM 1165 C C . ASN A 1 143 ? -12.363 1.222 23.895 1.00 95.31 143 ASN A C 1
ATOM 1167 O O . ASN A 1 143 ? -13.541 0.881 23.975 1.00 95.31 143 ASN A O 1
ATOM 1171 N N . GLU A 1 144 ? -11.996 2.440 23.489 1.00 96.19 144 GLU A N 1
ATOM 1172 C CA . GLU A 1 144 ? -12.966 3.472 23.100 1.00 96.19 144 GLU A CA 1
ATOM 1173 C C . GLU A 1 144 ? -13.830 3.030 21.916 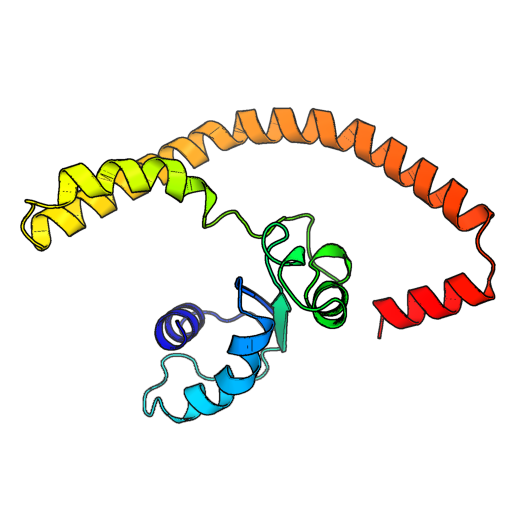1.00 96.19 144 GLU A C 1
ATOM 1175 O O . GLU A 1 144 ? -15.052 3.186 21.955 1.00 96.19 144 GLU A O 1
ATOM 1180 N N . GLN A 1 145 ? -13.224 2.423 20.894 1.00 93.38 145 GLN A N 1
ATOM 1181 C CA . GLN A 1 145 ? -13.937 1.904 19.728 1.00 93.38 145 GLN A CA 1
ATOM 1182 C C . GLN A 1 145 ? -14.905 0.782 20.109 1.00 93.38 145 GLN A C 1
ATOM 1184 O O . GLN A 1 145 ? -16.044 0.791 19.649 1.00 93.38 145 GLN A O 1
ATOM 1189 N N . VAL A 1 146 ? -14.501 -0.143 20.987 1.00 95.44 146 VAL A N 1
ATOM 1190 C CA . VAL A 1 146 ? -15.377 -1.222 21.473 1.00 95.44 146 VAL A CA 1
ATOM 1191 C C . VAL A 1 146 ? -16.580 -0.659 22.231 1.00 95.44 146 VAL A C 1
ATOM 1193 O O . VAL A 1 146 ? -17.708 -1.082 21.974 1.00 95.44 146 VAL A O 1
ATOM 1196 N N . PHE A 1 147 ? -16.369 0.305 23.133 1.00 95.75 147 PHE A N 1
ATOM 1197 C CA . PHE A 1 147 ? -17.473 0.939 23.861 1.00 95.75 147 PHE A CA 1
ATOM 1198 C C . PHE A 1 147 ? -18.404 1.706 22.923 1.00 95.75 147 PHE A C 1
ATOM 1200 O O . PHE A 1 147 ? -19.612 1.486 22.959 1.00 95.75 147 PHE A O 1
ATOM 1207 N N . THR A 1 148 ? -17.843 2.529 22.038 1.00 95.62 148 THR A N 1
ATOM 1208 C CA . THR A 1 148 ? -18.613 3.316 21.064 1.00 95.62 148 THR A CA 1
ATOM 1209 C C . THR A 1 148 ? -19.434 2.409 20.148 1.00 95.62 148 THR A C 1
ATOM 1211 O O . THR A 1 148 ? -20.605 2.675 19.892 1.00 95.62 148 THR A O 1
ATOM 1214 N N . PHE A 1 149 ? -18.852 1.299 19.689 1.00 91.62 149 PHE A N 1
ATOM 1215 C CA . PHE A 1 149 ? -19.547 0.317 18.860 1.00 91.62 149 PHE A CA 1
ATOM 1216 C C . PHE A 1 149 ? -20.693 -0.369 19.614 1.00 91.62 149 PHE A C 1
ATOM 1218 O O . PHE A 1 149 ? -21.777 -0.545 19.059 1.00 91.62 149 PHE A O 1
ATOM 1225 N N . ALA A 1 150 ? -20.491 -0.730 20.884 1.00 93.62 150 ALA A N 1
ATOM 1226 C CA . ALA A 1 150 ? -21.542 -1.323 21.707 1.00 93.62 150 ALA A CA 1
ATOM 1227 C C . ALA A 1 150 ? -22.692 -0.338 21.973 1.00 93.62 150 ALA A C 1
ATOM 1229 O O . ALA A 1 150 ? -23.859 -0.714 21.867 1.00 93.62 150 ALA A O 1
ATOM 1230 N N . GLU A 1 151 ? -22.381 0.921 22.290 1.00 94.88 151 GLU A N 1
ATOM 1231 C CA . GLU A 1 151 ? -23.384 1.977 22.466 1.00 94.88 151 GLU A CA 1
ATOM 1232 C C . GLU A 1 151 ? -24.184 2.214 21.185 1.00 94.88 151 GLU A C 1
ATOM 1234 O O . GLU A 1 151 ? -25.414 2.263 21.236 1.00 94.88 151 GLU A O 1
ATOM 1239 N N . LEU A 1 152 ? -23.501 2.284 20.041 1.00 91.56 152 LEU A N 1
ATOM 1240 C CA . LEU A 1 152 ? -24.128 2.438 18.734 1.00 91.56 152 LEU A CA 1
ATOM 1241 C C . LEU A 1 152 ? -25.061 1.257 18.412 1.00 91.56 152 LEU A C 1
ATOM 1243 O O . LEU A 1 152 ? -26.219 1.467 18.063 1.00 91.56 152 LEU A O 1
ATOM 1247 N N . ASN A 1 153 ? -24.610 0.017 18.604 1.00 89.56 153 ASN A N 1
ATOM 1248 C CA . ASN A 1 153 ? -25.446 -1.162 18.352 1.00 89.56 153 ASN A CA 1
ATOM 1249 C C . ASN A 1 153 ? -26.669 -1.250 19.270 1.00 89.56 153 ASN A C 1
ATOM 1251 O O . ASN A 1 153 ? -27.693 -1.788 18.862 1.00 89.56 153 ASN A O 1
ATOM 1255 N N . ASN A 1 154 ? -26.595 -0.717 20.492 1.00 90.31 154 ASN A N 1
ATOM 1256 C CA . ASN A 1 154 ? -27.733 -0.722 21.414 1.00 90.31 154 ASN A CA 1
ATOM 1257 C C . ASN A 1 154 ? -28.858 0.238 20.996 1.00 90.31 154 ASN A C 1
ATOM 1259 O O . ASN A 1 154 ? -29.981 0.091 21.480 1.00 90.31 154 ASN A O 1
ATOM 1263 N N . VAL A 1 155 ? -28.567 1.232 20.149 1.00 93.12 155 VAL A N 1
ATOM 1264 C CA . VAL A 1 155 ? -29.558 2.220 19.687 1.00 93.12 155 VAL A CA 1
ATOM 1265 C C . VAL A 1 155 ? -30.043 1.973 18.257 1.00 93.12 155 VAL A C 1
ATOM 1267 O O . VAL A 1 155 ? -31.056 2.549 17.862 1.00 93.12 155 VAL A O 1
ATOM 1270 N N . ILE A 1 156 ? -29.344 1.133 17.492 1.00 92.12 156 ILE A N 1
ATOM 1271 C CA . ILE A 1 156 ? -29.708 0.772 16.118 1.00 92.12 156 ILE A CA 1
ATOM 1272 C C . ILE A 1 156 ? -30.862 -0.239 16.118 1.00 92.12 156 ILE A C 1
ATOM 1274 O O . ILE A 1 156 ? -30.957 -1.112 16.983 1.00 92.12 156 ILE A O 1
ATOM 1278 N N . THR A 1 157 ? -31.758 -0.119 15.136 1.00 92.00 157 THR A N 1
ATOM 1279 C CA . THR A 1 157 ? -32.866 -1.062 14.977 1.00 92.00 157 THR A CA 1
ATOM 1280 C C . THR A 1 157 ? -32.370 -2.414 14.443 1.00 92.00 157 THR A C 1
ATOM 1282 O O . THR A 1 157 ? -31.419 -2.462 13.659 1.00 92.00 157 THR A O 1
ATOM 1285 N N . PRO A 1 158 ? -33.006 -3.540 14.812 1.00 88.88 158 PRO A N 1
ATOM 1286 C CA . PRO A 1 158 ? -32.655 -4.840 14.242 1.00 88.88 158 PRO A CA 1
ATOM 1287 C C . PRO A 1 158 ? -32.788 -4.890 12.713 1.00 88.88 158 PRO A C 1
ATOM 1289 O O . PRO A 1 158 ? -32.074 -5.664 12.074 1.00 88.88 158 PRO A O 1
ATOM 1292 N N . GLU A 1 159 ? -33.686 -4.083 12.132 1.00 91.19 159 GLU A N 1
ATOM 1293 C CA . GLU A 1 159 ? -33.824 -3.958 10.680 1.00 91.19 159 GLU A CA 1
ATOM 1294 C C . GLU A 1 159 ? -32.574 -3.335 10.042 1.00 91.19 159 GLU A C 1
ATOM 1296 O O . GLU A 1 159 ? -31.972 -3.959 9.166 1.00 91.19 159 GLU A O 1
ATOM 1301 N N . ASP A 1 160 ? -32.147 -2.160 10.520 1.00 89.81 160 ASP A N 1
ATOM 1302 C CA . ASP A 1 160 ? -30.964 -1.457 9.999 1.00 89.81 160 ASP A CA 1
ATOM 1303 C C . ASP A 1 160 ? -29.695 -2.304 10.171 1.00 89.81 160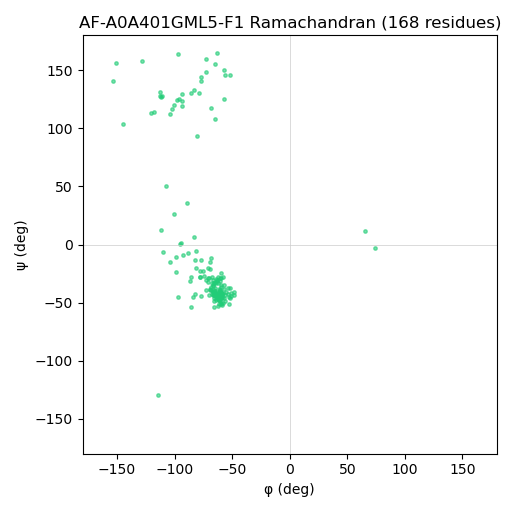 ASP A C 1
ATOM 1305 O O . ASP A 1 160 ? -28.875 -2.409 9.259 1.00 89.81 160 ASP A O 1
ATOM 1309 N N . TYR A 1 161 ? -29.558 -2.971 11.324 1.00 85.19 161 TYR A N 1
ATOM 1310 C CA . TYR A 1 161 ? -28.444 -3.881 11.590 1.00 85.19 161 TYR A CA 1
ATOM 1311 C C . TYR A 1 161 ? -28.351 -4.986 10.528 1.00 85.19 161 TYR A C 1
ATOM 1313 O O . TYR A 1 161 ? -27.283 -5.219 9.962 1.00 85.19 161 TYR A O 1
ATOM 1321 N N . GLY A 1 162 ? -29.475 -5.642 10.220 1.00 87.50 162 GLY A N 1
ATOM 1322 C CA . GLY A 1 162 ? -29.512 -6.716 9.228 1.00 87.50 162 GLY A CA 1
ATOM 1323 C C . GLY A 1 162 ? -29.186 -6.233 7.813 1.00 87.50 162 GLY A C 1
ATOM 1324 O O . GLY A 1 162 ? -28.450 -6.909 7.086 1.00 87.50 162 GLY A O 1
ATOM 1325 N N . GLU A 1 163 ? -29.692 -5.060 7.430 1.00 89.81 163 GLU A N 1
ATOM 1326 C CA . GLU A 1 163 ? -29.402 -4.452 6.128 1.00 89.81 163 GLU A CA 1
ATOM 1327 C C . GLU A 1 163 ? -27.912 -4.112 5.985 1.00 89.81 163 GLU A C 1
ATOM 1329 O O . GLU A 1 163 ? -27.289 -4.448 4.972 1.00 89.81 163 GLU A O 1
ATOM 1334 N N . TRP A 1 164 ? -27.312 -3.496 7.006 1.00 86.81 164 TRP A N 1
ATOM 1335 C CA . TRP A 1 164 ? -25.912 -3.070 6.953 1.00 86.81 164 TRP A CA 1
ATOM 1336 C C . TRP A 1 164 ? -24.951 -4.252 6.973 1.00 86.81 164 TRP A C 1
ATOM 1338 O O . TRP A 1 164 ? -24.024 -4.283 6.163 1.00 86.81 164 TRP A O 1
ATOM 1348 N N . THR A 1 165 ? -25.190 -5.251 7.828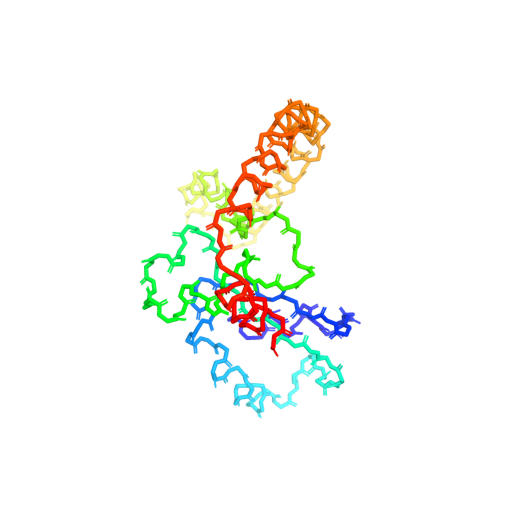 1.00 84.75 165 THR A N 1
ATOM 1349 C CA . THR A 1 165 ? -24.384 -6.480 7.842 1.00 84.75 165 THR A CA 1
ATOM 1350 C C . THR A 1 165 ? -24.439 -7.174 6.486 1.00 84.75 165 THR A C 1
ATOM 1352 O O . THR A 1 165 ? -23.394 -7.486 5.926 1.00 84.75 165 THR A O 1
ATOM 1355 N N . THR A 1 166 ? -25.633 -7.317 5.899 1.00 86.81 166 THR A N 1
ATOM 1356 C CA . THR A 1 166 ? -25.774 -7.910 4.559 1.00 86.81 166 THR A CA 1
ATOM 1357 C C . THR A 1 166 ? -25.022 -7.096 3.506 1.00 86.81 166 THR A C 1
ATOM 1359 O O . THR A 1 166 ? -24.405 -7.670 2.622 1.00 86.81 166 THR A O 1
ATOM 1362 N N . THR A 1 167 ? -25.040 -5.765 3.598 1.00 82.00 167 THR A N 1
ATOM 1363 C CA . THR A 1 167 ? -24.359 -4.892 2.628 1.00 82.00 167 THR A CA 1
ATOM 1364 C C . THR A 1 167 ? -22.833 -5.011 2.693 1.00 82.00 167 THR A C 1
ATOM 1366 O O . THR A 1 167 ? -22.176 -4.873 1.666 1.00 82.00 167 THR A O 1
ATOM 1369 N N . ILE A 1 168 ? -22.268 -5.250 3.880 1.00 76.31 168 ILE A N 1
ATOM 1370 C CA . ILE A 1 168 ? -20.815 -5.379 4.081 1.00 76.31 168 ILE A CA 1
ATOM 1371 C C . ILE A 1 168 ? -20.318 -6.813 3.833 1.00 76.31 168 ILE A C 1
ATOM 1373 O O . ILE A 1 168 ? -19.183 -6.993 3.400 1.00 76.31 168 ILE A O 1
ATOM 1377 N N . GLU A 1 169 ? -21.140 -7.828 4.114 1.00 78.56 169 GLU A N 1
ATOM 1378 C CA . GLU A 1 169 ? -20.764 -9.245 3.985 1.00 78.56 169 GLU A CA 1
ATOM 1379 C C . GLU A 1 169 ? -21.119 -9.884 2.627 1.00 78.56 169 GLU A C 1
ATOM 1381 O O . GLU A 1 169 ? -20.712 -11.022 2.381 1.00 78.56 169 GLU A O 1
ATOM 1386 N N . ALA A 1 170 ? -21.882 -9.196 1.767 1.00 64.75 170 ALA A N 1
ATOM 1387 C CA . ALA A 1 170 ? -22.254 -9.662 0.422 1.00 64.75 170 ALA A CA 1
ATOM 1388 C C . ALA A 1 170 ? -21.113 -9.548 -0.599 1.00 64.75 170 ALA A C 1
ATOM 1390 O O . ALA A 1 170 ? -21.017 -10.472 -1.443 1.00 64.75 170 ALA A O 1
#